Protein AF-A0A9E1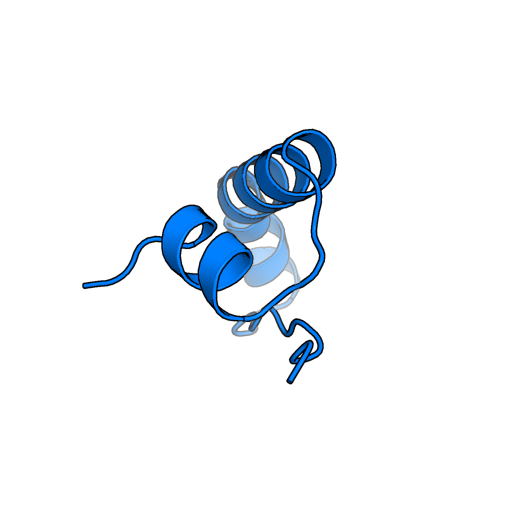X438-F1 (afdb_monomer_lite)

Foldseek 3Di:
DADQVRCCVVFHPDDPVRSVVVVVCVVPCVVVCVVVVHDDDDDDHGPD

Structure (mmCIF, N/CA/C/O backbone):
data_AF-A0A9E1X438-F1
#
_entry.id   AF-A0A9E1X438-F1
#
loop_
_atom_site.group_PDB
_atom_site.id
_atom_site.type_symbol
_atom_site.label_atom_id
_atom_site.label_alt_id
_atom_site.label_comp_id
_atom_site.label_asym_id
_atom_site.label_entity_id
_atom_site.label_seq_id
_atom_site.pdbx_PDB_ins_code
_atom_site.Cartn_x
_atom_site.Cartn_y
_atom_site.Cartn_z
_atom_site.occupancy
_atom_site.B_iso_or_equiv
_atom_site.auth_seq_id
_atom_site.auth_comp_id
_atom_site.auth_asym_id
_atom_site.auth_atom_id
_atom_site.pdbx_PDB_model_num
ATOM 1 N N . MET A 1 1 ? -13.274 14.999 -2.508 1.00 57.41 1 MET A N 1
ATOM 2 C CA . MET A 1 1 ? -12.525 13.790 -2.909 1.00 57.41 1 MET A CA 1
ATOM 3 C C . MET A 1 1 ? -12.189 13.063 -1.627 1.00 57.41 1 MET A C 1
ATOM 5 O O . MET A 1 1 ? -11.636 13.716 -0.755 1.00 57.41 1 MET A O 1
ATOM 9 N N . ALA A 1 2 ? -12.609 11.808 -1.472 1.00 77.12 2 ALA A N 1
ATOM 10 C CA . ALA A 1 2 ? -12.336 11.065 -0.245 1.00 77.12 2 ALA A CA 1
ATOM 11 C C . ALA A 1 2 ? -10.863 10.638 -0.216 1.00 77.12 2 ALA A C 1
ATOM 13 O O . ALA A 1 2 ? -10.338 10.168 -1.227 1.00 77.12 2 ALA A O 1
ATOM 14 N N . THR A 1 3 ? -10.195 10.822 0.917 1.00 88.50 3 THR A N 1
ATOM 15 C CA . THR A 1 3 ? -8.820 10.345 1.108 1.00 88.50 3 THR A CA 1
ATOM 16 C C . THR A 1 3 ? -8.802 8.834 1.381 1.00 88.50 3 THR A C 1
ATOM 18 O O . THR A 1 3 ? -9.801 8.258 1.815 1.00 88.50 3 THR A O 1
ATOM 21 N N . LEU A 1 4 ? -7.667 8.163 1.144 1.00 88.62 4 LEU A N 1
ATOM 22 C CA . LEU A 1 4 ? -7.495 6.738 1.474 1.00 88.62 4 LEU A CA 1
ATOM 23 C C . LEU A 1 4 ? -7.922 6.394 2.918 1.00 88.62 4 LEU A C 1
ATOM 25 O O . LEU A 1 4 ? -8.687 5.444 3.081 1.00 88.62 4 LEU A O 1
ATOM 29 N N . PRO A 1 5 ? -7.506 7.139 3.965 1.00 89.75 5 PRO A N 1
ATOM 30 C CA . PRO A 1 5 ? -7.964 6.871 5.328 1.00 89.75 5 PRO A CA 1
ATOM 31 C C . PRO A 1 5 ? -9.468 7.092 5.540 1.00 89.75 5 PRO A C 1
ATOM 33 O O . PRO A 1 5 ? -10.072 6.365 6.323 1.00 89.75 5 PRO A O 1
ATOM 36 N N . GLU A 1 6 ? -10.098 8.052 4.861 1.00 90.38 6 GLU A N 1
ATOM 37 C CA . GLU A 1 6 ? -11.558 8.234 4.931 1.00 90.38 6 GLU A CA 1
ATOM 38 C C . GLU A 1 6 ? -12.303 7.036 4.331 1.00 90.38 6 GLU A C 1
ATOM 40 O O . GLU A 1 6 ? -13.223 6.509 4.955 1.00 90.38 6 GLU A O 1
ATOM 45 N N . LEU A 1 7 ? -11.870 6.563 3.157 1.00 90.81 7 LEU A N 1
ATOM 46 C CA . LEU A 1 7 ? -12.418 5.372 2.501 1.00 90.81 7 LEU A CA 1
ATOM 47 C C . LEU A 1 7 ? -12.217 4.112 3.347 1.00 90.81 7 LEU A C 1
ATOM 49 O O . LEU A 1 7 ? -13.160 3.345 3.531 1.00 90.81 7 LEU A O 1
ATOM 53 N N . ALA A 1 8 ? -11.017 3.921 3.899 1.00 90.06 8 ALA A N 1
ATOM 54 C CA . ALA A 1 8 ? -10.711 2.773 4.740 1.00 90.06 8 ALA A CA 1
ATOM 55 C C . ALA A 1 8 ? -11.596 2.742 5.994 1.00 90.06 8 ALA A C 1
ATOM 57 O O . ALA A 1 8 ? -12.194 1.712 6.281 1.00 90.06 8 ALA A O 1
ATOM 58 N N . ARG A 1 9 ? -11.771 3.867 6.699 1.00 89.75 9 ARG A N 1
ATOM 59 C CA . ARG A 1 9 ? -12.636 3.910 7.893 1.00 89.75 9 ARG A CA 1
ATOM 60 C C . ARG A 1 9 ? -14.121 3.722 7.574 1.00 89.75 9 ARG A C 1
ATOM 62 O O . ARG A 1 9 ? -14.860 3.215 8.409 1.00 89.75 9 ARG A O 1
ATOM 69 N N . ALA A 1 10 ? -14.571 4.147 6.394 1.00 89.12 10 ALA A N 1
ATOM 70 C CA . ALA A 1 10 ? -15.979 4.064 6.007 1.00 89.12 10 ALA A CA 1
ATOM 71 C C . ALA A 1 10 ? -16.392 2.693 5.439 1.00 89.12 10 ALA A C 1
ATOM 73 O O . ALA A 1 10 ? -17.570 2.339 5.520 1.00 89.12 10 ALA A O 1
ATOM 74 N N . HIS A 1 11 ? -15.450 1.954 4.844 1.00 89.00 11 HIS A N 1
ATOM 75 C CA . HIS A 1 11 ? -15.728 0.740 4.068 1.00 89.00 11 HIS A CA 1
ATOM 76 C C . HIS A 1 11 ? -14.904 -0.481 4.491 1.0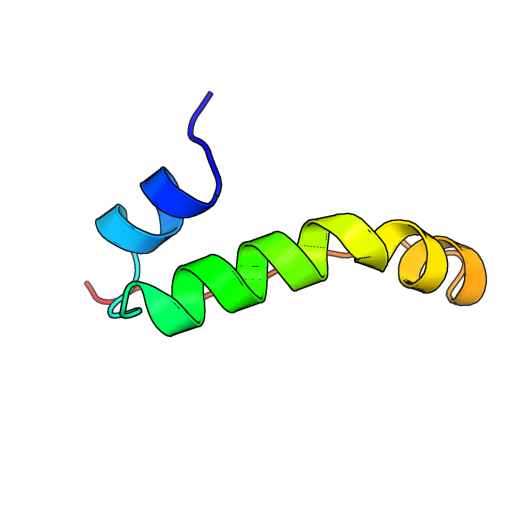0 89.00 11 HIS A C 1
ATOM 78 O O . HIS A 1 11 ? -15.067 -1.546 3.914 1.00 89.00 11 HIS A O 1
ATOM 84 N N . SER A 1 12 ? -14.006 -0.381 5.469 1.00 87.44 12 SER A N 1
ATOM 85 C CA . SER A 1 12 ? -13.183 -1.520 5.883 1.00 87.44 12 SER A CA 1
ATOM 86 C C . SER A 1 12 ? -13.004 -1.588 7.397 1.00 87.44 12 SER A C 1
ATOM 88 O O . SER A 1 12 ? -12.946 -0.564 8.068 1.00 87.44 12 SER A O 1
ATOM 90 N N . ASP A 1 13 ? -12.850 -2.796 7.928 1.00 89.56 13 ASP A N 1
ATOM 91 C CA . ASP A 1 13 ? -12.558 -3.064 9.341 1.00 89.56 13 ASP A CA 1
ATOM 92 C C . ASP A 1 13 ? -11.041 -2.983 9.629 1.00 89.56 13 ASP A C 1
ATOM 94 O O . ASP A 1 13 ? -10.432 -3.856 10.252 1.00 89.56 13 ASP A O 1
ATOM 98 N N . LEU A 1 14 ? -10.372 -1.979 9.048 1.00 89.62 14 LEU A N 1
ATOM 99 C CA . LEU A 1 14 ? -8.937 -1.753 9.215 1.00 89.62 14 LEU A CA 1
ATOM 100 C C . LEU A 1 14 ? -8.688 -0.862 10.433 1.00 89.62 14 LEU A C 1
ATOM 102 O O . LEU A 1 14 ? -9.201 0.252 10.516 1.00 89.62 14 LEU A O 1
ATOM 106 N N . ASP A 1 15 ? -7.838 -1.332 11.345 1.00 91.69 15 ASP A N 1
ATOM 107 C CA . ASP A 1 15 ? -7.317 -0.503 12.426 1.00 91.69 15 ASP 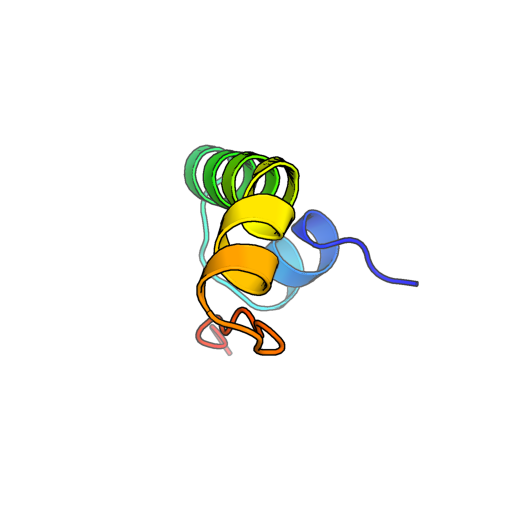A CA 1
ATOM 108 C C . ASP A 1 15 ? -6.390 0.615 11.900 1.00 91.69 15 ASP A C 1
ATOM 110 O O . ASP A 1 15 ? -5.908 0.598 10.761 1.00 91.69 15 ASP A O 1
ATOM 114 N N . GLU A 1 16 ? -6.107 1.599 12.754 1.00 92.62 16 GLU A N 1
ATOM 115 C CA . GLU A 1 16 ? -5.306 2.775 12.394 1.00 92.62 16 GLU A CA 1
ATOM 116 C C . GLU A 1 16 ? -3.862 2.421 11.971 1.00 92.62 16 GLU A C 1
ATOM 118 O O . GLU A 1 16 ? -3.279 3.091 11.115 1.00 92.62 16 GLU A O 1
ATOM 123 N N . VAL A 1 17 ? -3.285 1.339 12.511 1.00 95.25 17 VAL A N 1
ATOM 124 C CA . VAL A 1 17 ? -1.933 0.874 12.152 1.00 95.25 17 VAL A CA 1
ATOM 125 C C . VAL A 1 17 ? -1.930 0.329 10.726 1.00 95.25 17 VAL A C 1
ATOM 127 O O . VAL A 1 17 ? -1.044 0.657 9.933 1.00 95.25 17 VAL A O 1
ATOM 130 N N . ARG A 1 18 ? -2.948 -0.454 10.362 1.00 94.44 18 ARG A N 1
ATOM 131 C CA . ARG A 1 18 ? -3.130 -0.986 9.007 1.00 94.44 18 ARG A CA 1
ATOM 132 C C . ARG A 1 18 ? -3.427 0.127 8.008 1.00 94.44 18 ARG A C 1
ATOM 134 O O . ARG A 1 18 ? -2.864 0.115 6.916 1.00 94.44 18 ARG A O 1
ATOM 141 N N . ILE A 1 19 ? -4.231 1.120 8.386 1.00 94.06 19 ILE A N 1
ATOM 142 C CA . ILE A 1 19 ? -4.471 2.311 7.558 1.00 94.06 19 ILE A CA 1
ATOM 143 C C . ILE A 1 19 ? -3.162 3.072 7.313 1.00 94.06 19 ILE A C 1
ATOM 145 O O . ILE A 1 19 ? -2.856 3.418 6.171 1.00 94.06 19 ILE A O 1
ATOM 149 N N . THR A 1 20 ? -2.356 3.284 8.354 1.00 95.19 20 THR A N 1
ATOM 150 C CA . THR A 1 20 ? -1.046 3.948 8.240 1.00 95.19 20 THR A CA 1
ATOM 151 C C . THR A 1 20 ? -0.100 3.159 7.334 1.00 95.19 20 THR A C 1
ATOM 153 O O . THR A 1 20 ? 0.603 3.733 6.503 1.00 95.19 20 THR A O 1
ATOM 156 N N . HIS A 1 21 ? -0.109 1.828 7.431 1.00 94.88 21 HIS A N 1
ATOM 157 C CA . HIS A 1 21 ? 0.682 0.974 6.551 1.00 94.88 21 HIS A CA 1
ATOM 158 C C . HIS A 1 21 ? 0.295 1.142 5.074 1.00 94.88 21 HIS A C 1
ATOM 160 O O . HIS A 1 21 ? 1.177 1.271 4.226 1.00 94.88 21 HIS A O 1
ATOM 166 N N . LEU A 1 22 ? -1.003 1.211 4.762 1.00 94.50 22 LEU A N 1
ATOM 167 C CA . LEU A 1 22 ? -1.474 1.454 3.395 1.00 94.50 22 LEU A CA 1
ATOM 168 C C . LEU A 1 22 ? -1.081 2.842 2.876 1.00 94.50 22 LEU A C 1
ATOM 170 O O . LEU A 1 22 ? -0.721 2.972 1.709 1.00 94.50 22 LEU A O 1
ATOM 174 N N . GLN A 1 23 ? -1.092 3.870 3.728 1.00 94.56 23 GLN A N 1
ATOM 175 C CA . GLN A 1 23 ? -0.601 5.200 3.348 1.00 94.56 23 GLN A CA 1
ATOM 176 C C . GLN A 1 23 ? 0.891 5.170 3.002 1.00 94.56 23 GLN A C 1
ATOM 178 O O . GLN A 1 23 ? 1.297 5.714 1.975 1.00 94.56 23 GLN A O 1
ATOM 183 N N . ASN A 1 24 ? 1.698 4.484 3.815 1.00 95.19 24 ASN A N 1
ATOM 184 C CA . ASN A 1 24 ? 3.125 4.313 3.545 1.00 95.19 24 ASN A CA 1
ATOM 185 C C . ASN A 1 24 ? 3.366 3.538 2.244 1.00 95.19 24 ASN A C 1
ATOM 187 O O . ASN A 1 24 ? 4.228 3.928 1.462 1.00 95.19 24 ASN A O 1
ATOM 191 N N . LEU A 1 25 ? 2.583 2.486 1.984 1.00 94.88 25 LEU A N 1
ATOM 192 C CA . LEU A 1 25 ? 2.645 1.720 0.739 1.00 94.88 25 LEU A CA 1
ATOM 193 C C . LEU A 1 25 ? 2.368 2.611 -0.480 1.00 94.88 25 LEU A C 1
ATOM 195 O O . LEU A 1 25 ? 3.167 2.638 -1.412 1.00 94.88 25 LEU A O 1
ATOM 199 N N . VAL A 1 26 ? 1.273 3.376 -0.458 1.00 94.38 26 VAL A N 1
ATOM 200 C CA . VAL A 1 26 ? 0.885 4.274 -1.561 1.00 94.38 26 VAL A CA 1
ATOM 201 C C . VAL A 1 26 ? 1.888 5.417 -1.756 1.00 94.38 26 VAL A C 1
ATOM 203 O O . VAL A 1 26 ? 2.083 5.878 -2.876 1.00 94.38 26 VAL A O 1
ATOM 206 N N . SER A 1 27 ? 2.585 5.844 -0.701 1.00 94.38 27 SER A N 1
ATOM 207 C CA . SER A 1 27 ? 3.654 6.847 -0.805 1.00 94.38 27 SER A CA 1
ATOM 208 C C . SER A 1 27 ? 4.842 6.368 -1.656 1.00 94.38 27 SER A C 1
ATOM 210 O O . SER A 1 27 ? 5.483 7.170 -2.331 1.00 94.38 27 SER A O 1
ATOM 212 N N . VAL A 1 28 ? 5.127 5.058 -1.669 1.00 94.88 28 VAL A N 1
ATOM 213 C CA . VAL A 1 28 ? 6.323 4.491 -2.327 1.00 94.88 28 VAL A CA 1
ATOM 214 C C . VAL A 1 28 ? 6.025 3.645 -3.566 1.00 94.88 28 VAL A C 1
ATOM 216 O O . VAL A 1 28 ? 6.942 3.315 -4.317 1.00 94.88 28 VAL A O 1
ATOM 219 N N . TRP A 1 29 ? 4.762 3.298 -3.823 1.00 96.06 29 TRP A N 1
ATOM 220 C CA . TRP A 1 29 ? 4.391 2.365 -4.894 1.00 96.06 29 TRP A CA 1
ATOM 221 C C . TRP A 1 29 ? 4.612 2.892 -6.323 1.00 96.06 29 TRP A C 1
ATOM 223 O O . TRP A 1 29 ? 4.469 2.124 -7.268 1.00 96.06 29 TRP A O 1
ATOM 233 N N . GLY A 1 30 ? 5.001 4.163 -6.498 1.00 95.88 30 GLY A N 1
ATOM 234 C CA . GLY A 1 30 ? 5.339 4.720 -7.812 1.00 95.88 30 GLY A CA 1
ATOM 235 C C 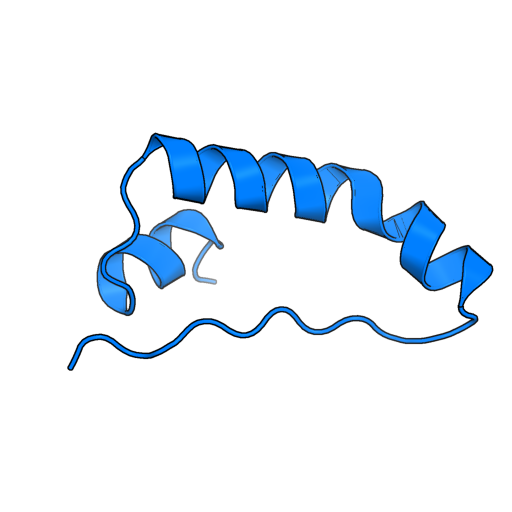. GLY A 1 30 ? 6.504 3.966 -8.451 1.00 95.88 30 GLY A C 1
ATOM 236 O O . GLY A 1 30 ? 6.404 3.533 -9.590 1.00 95.88 30 GLY A O 1
ATOM 237 N N . LEU A 1 31 ? 7.537 3.658 -7.658 1.00 95.62 31 LEU A N 1
ATOM 238 C CA . LEU A 1 31 ? 8.650 2.816 -8.104 1.00 95.62 31 LEU A CA 1
ATOM 239 C C . LEU A 1 31 ? 8.171 1.427 -8.554 1.00 95.62 31 LEU A C 1
ATOM 241 O O . LEU A 1 31 ? 8.692 0.868 -9.514 1.00 95.62 31 LEU A O 1
ATOM 245 N N . LEU A 1 32 ? 7.180 0.857 -7.861 1.00 95.12 32 LEU A N 1
ATOM 246 C CA . LEU A 1 32 ? 6.619 -0.442 -8.226 1.00 95.12 32 LEU A CA 1
ATOM 247 C C . LEU A 1 32 ? 5.848 -0.362 -9.551 1.00 95.12 32 LEU A C 1
ATOM 249 O O . LEU A 1 32 ? 5.970 -1.274 -10.369 1.00 95.12 32 LEU A O 1
ATOM 253 N N . ALA A 1 33 ? 5.094 0.717 -9.772 1.00 97.19 33 ALA A N 1
ATOM 254 C CA . ALA A 1 33 ? 4.394 0.968 -11.028 1.00 97.19 33 ALA A CA 1
ATOM 255 C C . ALA A 1 33 ? 5.386 1.124 -12.193 1.00 97.19 33 ALA A C 1
ATOM 257 O O . ALA A 1 33 ? 5.225 0.468 -13.222 1.00 97.19 33 ALA A O 1
ATOM 258 N N . ASP A 1 34 ? 6.461 1.894 -11.988 1.00 96.94 34 ASP A N 1
ATOM 259 C CA . ASP A 1 34 ? 7.517 2.119 -12.981 1.00 96.94 34 ASP A CA 1
ATOM 260 C C . ASP A 1 34 ? 8.222 0.813 -13.370 1.00 96.94 34 ASP A C 1
ATOM 262 O O . AS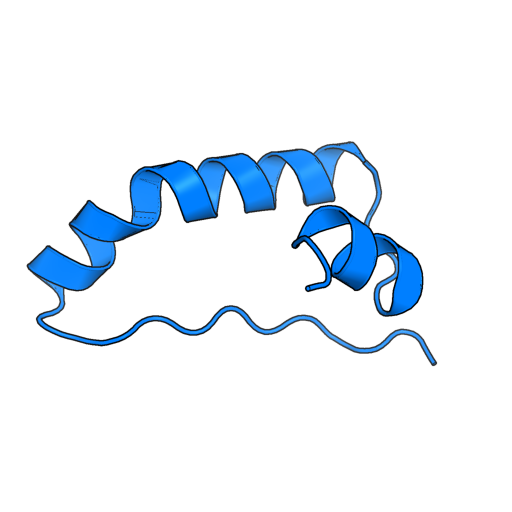P A 1 34 ? 8.385 0.515 -14.551 1.00 96.94 34 ASP A O 1
ATOM 266 N N . LEU A 1 35 ? 8.598 -0.008 -12.382 1.00 97.25 35 LEU A N 1
ATOM 267 C CA . LEU A 1 35 ? 9.242 -1.306 -12.617 1.00 97.25 35 LEU A CA 1
ATOM 268 C C . LEU A 1 35 ? 8.320 -2.312 -13.312 1.00 97.25 35 LEU A C 1
ATOM 270 O O . LEU A 1 35 ? 8.797 -3.199 -14.020 1.00 97.25 35 LEU A O 1
ATOM 274 N N . SER A 1 36 ? 7.012 -2.190 -13.096 1.00 96.00 36 SER A N 1
ATOM 275 C CA . SER A 1 36 ? 6.008 -3.078 -13.686 1.00 96.00 36 SER A CA 1
ATOM 276 C C . SER A 1 36 ? 5.512 -2.592 -15.048 1.00 96.00 36 SER A C 1
ATOM 278 O O . SER A 1 36 ? 4.820 -3.345 -15.730 1.00 96.00 36 SER A O 1
ATOM 280 N N . PHE A 1 37 ? 5.837 -1.354 -15.439 1.00 95.44 37 PHE A N 1
ATOM 281 C CA . PHE A 1 37 ? 5.252 -0.659 -16.590 1.00 95.44 37 PHE A CA 1
ATOM 282 C C . PHE A 1 37 ? 3.712 -0.719 -16.592 1.00 95.44 37 PHE A C 1
ATOM 284 O O . PHE A 1 37 ? 3.094 -0.918 -17.639 1.00 95.44 37 PHE A O 1
ATOM 291 N N . ALA A 1 38 ? 3.092 -0.612 -15.412 1.00 95.88 38 ALA A N 1
ATOM 292 C CA . ALA A 1 38 ? 1.669 -0.887 -15.230 1.00 95.88 38 ALA A CA 1
ATOM 293 C C . ALA A 1 38 ? 1.013 0.014 -14.180 1.00 95.88 38 ALA A C 1
ATOM 295 O O . ALA A 1 38 ? 1.642 0.431 -13.207 1.00 95.88 38 ALA A O 1
ATOM 296 N N . ASP A 1 39 ? -0.289 0.234 -14.353 1.00 95.31 39 ASP A N 1
ATOM 297 C CA . ASP A 1 39 ? -1.129 0.888 -13.358 1.00 95.31 39 ASP A CA 1
ATOM 298 C C . ASP A 1 39 ? -1.398 -0.039 -12.167 1.00 95.31 39 ASP A C 1
ATOM 300 O O . ASP A 1 39 ? -1.687 -1.230 -12.323 1.00 95.31 39 ASP A O 1
ATOM 304 N N . LEU A 1 40 ? -1.348 0.524 -10.958 1.00 94.19 40 LEU A N 1
ATOM 305 C CA . LEU A 1 40 ? -1.622 -0.194 -9.717 1.00 94.19 40 LEU A CA 1
ATOM 306 C C . LEU A 1 40 ? -2.961 0.249 -9.130 1.00 94.19 40 LEU A C 1
ATOM 308 O O . LEU A 1 40 ? -3.248 1.439 -9.010 1.00 94.19 40 LEU A O 1
ATOM 312 N N . VAL A 1 41 ? -3.769 -0.724 -8.709 1.00 94.12 41 VAL A N 1
ATOM 313 C CA . VAL A 1 41 ? -5.046 -0.481 -8.031 1.00 94.12 41 VAL A CA 1
ATOM 314 C C . VAL A 1 41 ? -5.053 -1.231 -6.705 1.00 94.12 41 VAL A C 1
ATOM 316 O O . VAL A 1 41 ? -4.826 -2.440 -6.662 1.00 94.12 41 VAL A O 1
ATOM 319 N N . LEU A 1 42 ? -5.319 -0.509 -5.615 1.00 93.19 42 LEU A N 1
ATOM 320 C CA . LEU A 1 42 ? -5.442 -1.079 -4.276 1.00 93.19 42 LEU A CA 1
ATOM 321 C C . LEU A 1 42 ? -6.904 -1.434 -3.988 1.00 93.19 42 LEU A C 1
ATOM 323 O O . LEU A 1 42 ? -7.770 -0.561 -4.000 1.00 93.19 42 LEU A O 1
ATOM 327 N N . TYR A 1 43 ? -7.160 -2.704 -3.676 1.00 91.88 43 TYR A N 1
ATOM 328 C CA . TYR A 1 43 ? -8.480 -3.195 -3.284 1.00 91.88 43 TYR A CA 1
ATOM 329 C C . TYR A 1 43 ? -8.527 -3.488 -1.784 1.00 91.88 43 TYR A C 1
ATOM 331 O O . TYR A 1 43 ? -7.581 -4.029 -1.212 1.00 91.88 43 TYR A O 1
ATOM 339 N N . ALA A 1 44 ? -9.658 -3.175 -1.160 1.00 89.94 44 ALA A N 1
ATOM 340 C CA . ALA A 1 44 ? -9.983 -3.576 0.201 1.0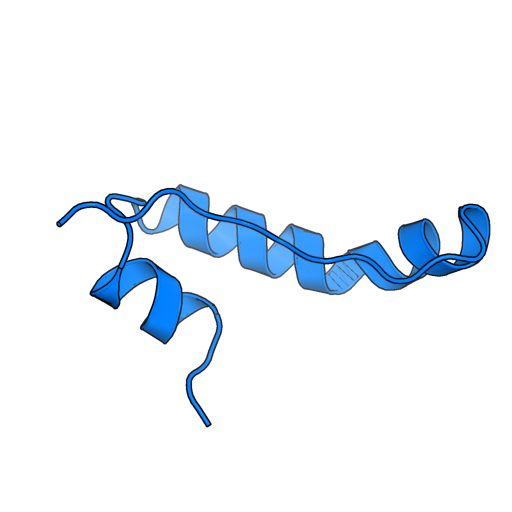0 89.94 44 ALA A CA 1
ATOM 341 C C . ALA A 1 44 ? -11.334 -4.295 0.203 1.00 89.94 44 ALA A C 1
ATOM 343 O O . ALA A 1 44 ? -12.187 -4.042 -0.650 1.00 89.94 44 ALA A O 1
ATOM 344 N N . ARG A 1 45 ? -11.522 -5.213 1.153 1.00 87.75 45 ARG A N 1
ATOM 345 C CA . ARG A 1 45 ? -12.801 -5.900 1.332 1.00 87.75 45 ARG A CA 1
ATOM 346 C C . ARG A 1 45 ? -13.780 -4.967 2.040 1.00 87.75 45 ARG A C 1
ATOM 348 O O . ARG A 1 45 ? -13.436 -4.440 3.098 1.00 87.75 45 ARG A O 1
ATOM 355 N N . ASP A 1 46 ? -14.978 -4.818 1.473 1.00 87.44 46 ASP A N 1
ATOM 356 C CA . ASP A 1 46 ? -16.055 -4.090 2.144 1.00 87.44 46 ASP A CA 1
ATOM 357 C C . ASP A 1 46 ? -16.491 -4.851 3.404 1.00 87.44 46 ASP A C 1
ATOM 359 O O . ASP A 1 46 ? -16.549 -6.084 3.406 1.00 87.44 46 ASP A O 1
ATOM 363 N N . SER A 1 47 ? -16.725 -4.120 4.489 1.00 78.06 47 SER A N 1
ATOM 364 C CA . SER A 1 47 ? -17.104 -4.686 5.796 1.00 78.06 47 SER A CA 1
ATOM 365 C C . SER A 1 47 ? -18.604 -4.593 6.080 1.00 78.06 47 SER A C 1
ATOM 367 O O . SER A 1 47 ? -19.034 -4.919 7.184 1.00 78.06 47 SER A O 1
ATOM 369 N N . ARG A 1 48 ? -19.387 -4.147 5.092 1.00 64.62 48 ARG A N 1
ATOM 370 C CA . ARG A 1 48 ? -20.853 -4.180 5.108 1.00 64.62 48 ARG A CA 1
ATOM 371 C C . ARG A 1 48 ? -21.431 -5.536 4.719 1.00 64.62 48 ARG A C 1
ATOM 373 O O . ARG A 1 48 ? -20.800 -6.255 3.913 1.00 64.62 48 ARG A O 1
#

pLDDT: mean 90.96, std 7.54, range [57.41, 97.25]

Sequence (48 aa):
MATLPELARAHSDLDEVRITHLQNLVSVWGLLADLSFADLVLYARDSR

Secondary structure (DSSP, 8-state):
---HHHHHHHH----HHHHHHHHHHHHHHHHHHHHHTS----------

Radius of gyration: 11.93 Å; chains: 1; bounding box: 30×20×29 Å